Protein AF-A0A6B3W1R7-F1 (afdb_monomer_lite)

Foldseek 3Di:
DDDDDDPDDDDAAADEQCVPPDPVDDDPDDHHYYHPVRCCVVPNDD

Secondary structure (DSSP, 8-state):
------SSPP---EEE-TTSS-TT---SS--EEE-HHHHHHHH---

Structure (mmCIF, N/CA/C/O backbone):
data_AF-A0A6B3W1R7-F1
#
_entry.id   AF-A0A6B3W1R7-F1
#
loop_
_atom_site.group_PDB
_atom_site.id
_atom_site.type_symbol
_atom_site.label_atom_id
_atom_site.label_alt_id
_atom_site.label_comp_id
_atom_site.label_asym_id
_atom_site.label_entity_id
_atom_site.label_seq_id
_atom_site.pdbx_PDB_ins_code
_atom_site.Cartn_x
_atom_site.Cartn_y
_atom_site.Cartn_z
_atom_site.occupancy
_atom_site.B_iso_or_equiv
_atom_site.auth_seq_id
_atom_site.auth_comp_id
_atom_site.auth_asym_id
_atom_site.auth_atom_id
_atom_site.pdbx_PDB_model_num
ATOM 1 N N . MET A 1 1 ? -10.294 10.122 -16.080 1.00 44.38 1 MET A N 1
ATOM 2 C CA . MET A 1 1 ? -8.966 9.492 -16.235 1.00 44.38 1 MET A CA 1
ATOM 3 C C . MET A 1 1 ? -8.035 10.577 -16.742 1.00 44.38 1 MET A C 1
ATOM 5 O O . MET A 1 1 ? -8.321 11.124 -17.798 1.00 44.38 1 MET A O 1
ATOM 9 N N . GLY A 1 2 ? -7.044 10.986 -15.950 1.00 69.75 2 GLY A N 1
ATOM 10 C CA . GLY A 1 2 ? -6.054 11.984 -16.365 1.00 69.75 2 GLY A CA 1
ATOM 11 C C . GLY A 1 2 ? -4.835 11.283 -16.952 1.00 69.75 2 GLY A C 1
ATOM 12 O O . GLY A 1 2 ? -4.384 10.293 -16.381 1.00 69.75 2 GLY A O 1
ATOM 13 N N . LEU A 1 3 ? -4.336 11.765 -18.088 1.00 77.31 3 LEU A N 1
ATOM 14 C CA . LEU A 1 3 ?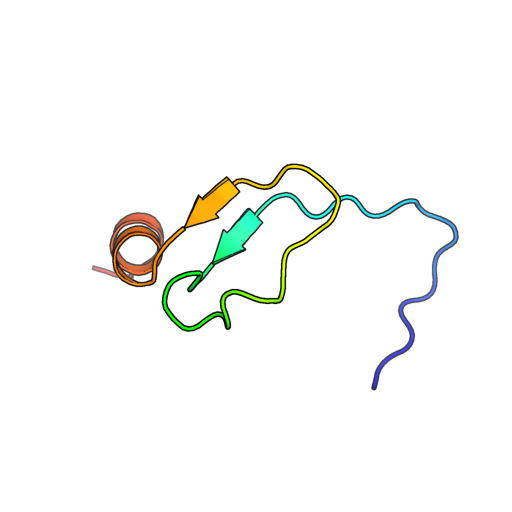 -3.035 11.360 -18.611 1.00 77.31 3 LEU A CA 1
ATOM 15 C C . LEU A 1 3 ? -1.984 12.221 -17.913 1.00 77.31 3 LEU A C 1
ATOM 17 O O . LEU A 1 3 ? -2.056 13.446 -17.966 1.00 77.31 3 LEU A O 1
ATOM 21 N N . ILE A 1 4 ? -1.055 11.578 -17.216 1.00 76.94 4 ILE A N 1
ATOM 22 C CA . ILE A 1 4 ? 0.098 12.252 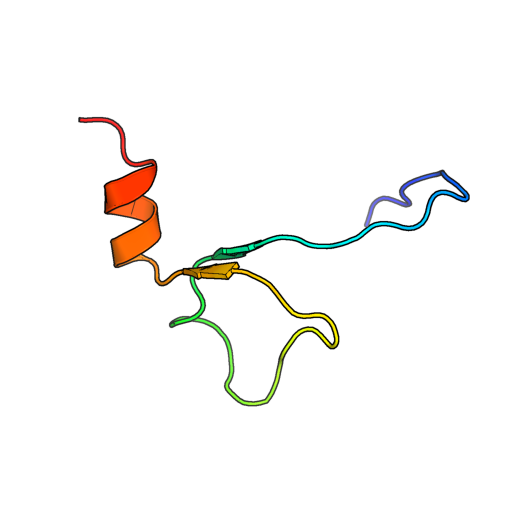-16.626 1.00 76.94 4 ILE A CA 1
ATOM 23 C C . ILE A 1 4 ? 1.149 12.339 -17.736 1.00 76.94 4 ILE A C 1
ATOM 25 O O . ILE A 1 4 ? 1.621 11.309 -18.214 1.00 76.94 4 ILE A O 1
ATOM 29 N N . GLU A 1 5 ? 1.463 13.550 -18.196 1.00 74.94 5 GLU A N 1
ATOM 30 C CA . GLU A 1 5 ? 2.491 13.774 -19.217 1.00 74.94 5 GLU A CA 1
ATOM 31 C C . GLU A 1 5 ? 3.891 13.709 -18.591 1.00 74.94 5 GLU A C 1
ATOM 33 O O . GLU A 1 5 ? 4.192 14.438 -17.645 1.00 74.94 5 GLU A O 1
ATOM 38 N N . GLY A 1 6 ? 4.761 12.851 -19.130 1.00 69.06 6 GLY A N 1
ATOM 39 C CA . GLY A 1 6 ? 6.178 12.814 -18.769 1.00 69.06 6 GLY A CA 1
ATOM 40 C C . GLY A 1 6 ? 6.852 11.480 -19.083 1.00 69.06 6 GLY A C 1
ATOM 41 O O . GLY A 1 6 ? 6.406 10.435 -18.623 1.00 69.06 6 GLY A O 1
ATOM 42 N N . ASP A 1 7 ? 7.970 11.535 -19.808 1.00 73.44 7 ASP A N 1
ATOM 43 C CA . ASP A 1 7 ? 8.883 10.411 -20.105 1.00 73.44 7 ASP A CA 1
ATOM 44 C C . ASP A 1 7 ? 9.825 10.109 -18.913 1.00 73.44 7 ASP A C 1
ATOM 46 O O . ASP A 1 7 ? 11.001 9.780 -19.057 1.00 73.44 7 ASP A O 1
ATOM 50 N N . VAL A 1 8 ? 9.331 10.333 -17.692 1.00 77.56 8 VAL A N 1
ATOM 51 C CA . VAL A 1 8 ? 10.067 10.090 -16.448 1.00 77.56 8 VAL A CA 1
ATOM 52 C C . VAL A 1 8 ? 9.620 8.753 -15.870 1.00 77.56 8 VAL A C 1
ATOM 54 O O . VAL A 1 8 ? 8.418 8.537 -15.743 1.00 77.56 8 VAL A O 1
ATOM 57 N N . PRO A 1 9 ? 10.541 7.847 -15.503 1.00 77.31 9 PRO A N 1
ATOM 58 C CA . PRO A 1 9 ? 10.174 6.615 -14.821 1.00 77.31 9 PRO A CA 1
ATOM 59 C C . PRO A 1 9 ? 9.643 6.945 -13.422 1.00 77.31 9 PRO A C 1
ATOM 61 O O . PRO A 1 9 ? 10.331 7.566 -12.612 1.00 77.31 9 PRO A O 1
ATOM 64 N N . TRP A 1 10 ? 8.410 6.527 -13.142 1.00 81.38 10 TRP A N 1
ATOM 65 C CA . TRP A 1 10 ? 7.783 6.673 -11.831 1.00 81.38 10 TRP A CA 1
ATOM 66 C C . TRP A 1 10 ? 8.028 5.410 -11.016 1.00 81.38 10 TRP A C 1
ATOM 68 O O . TRP A 1 10 ? 7.733 4.306 -11.475 1.00 81.38 10 TRP A O 1
ATOM 78 N N . THR A 1 11 ? 8.513 5.582 -9.790 1.00 84.75 11 THR A N 1
ATOM 79 C CA . THR A 1 11 ? 8.615 4.495 -8.815 1.00 84.75 11 THR A CA 1
ATOM 80 C C . THR A 1 11 ? 7.606 4.749 -7.710 1.00 84.75 11 THR A C 1
ATOM 82 O O . THR A 1 11 ? 7.696 5.750 -7.000 1.00 84.75 11 THR A O 1
ATOM 85 N N . PHE A 1 12 ? 6.643 3.843 -7.559 1.00 88.12 12 PHE A N 1
ATOM 86 C CA . PHE A 1 12 ? 5.745 3.849 -6.409 1.00 88.12 12 PHE A CA 1
ATOM 87 C C . PHE A 1 12 ? 6.538 3.442 -5.169 1.00 88.12 12 PHE A C 1
ATOM 89 O O . PHE A 1 12 ? 7.242 2.440 -5.207 1.00 88.12 12 PHE A O 1
ATOM 96 N N . SER A 1 13 ? 6.454 4.211 -4.086 1.00 91.12 13 SER A N 1
ATOM 97 C CA . SER A 1 13 ? 7.222 3.954 -2.862 1.00 91.12 13 SER A CA 1
ATOM 98 C C . SER A 1 13 ? 6.399 3.304 -1.755 1.00 91.12 13 SER A C 1
ATOM 100 O O . SER A 1 13 ? 6.949 2.554 -0.953 1.00 91.12 13 SER A O 1
ATOM 102 N N . GLU A 1 14 ? 5.094 3.578 -1.691 1.00 92.00 14 GLU A N 1
ATOM 103 C CA . GLU A 1 14 ? 4.235 3.161 -0.580 1.00 92.00 14 GLU A CA 1
ATOM 104 C C . GLU A 1 14 ? 2.853 2.705 -1.086 1.00 92.00 14 GLU A C 1
ATOM 106 O O . GLU A 1 14 ? 2.304 3.279 -2.030 1.00 92.00 14 GLU A O 1
ATOM 111 N N . GLN A 1 15 ? 2.291 1.678 -0.447 1.00 92.25 15 GLN A N 1
ATOM 112 C CA . GLN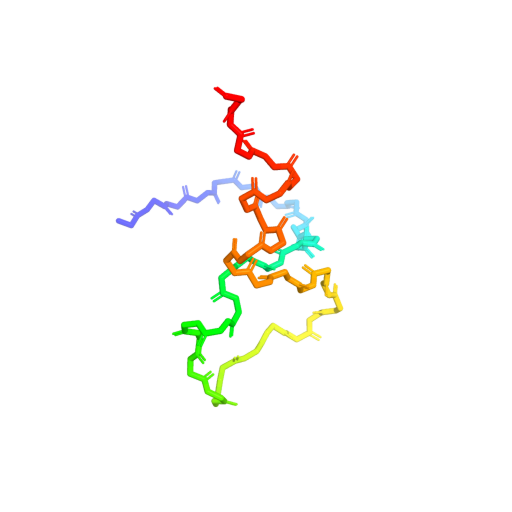 A 1 15 ? 0.899 1.243 -0.573 1.00 92.25 15 GLN A CA 1
ATOM 113 C C . GLN A 1 15 ? 0.234 1.413 0.795 1.00 92.25 15 GLN A C 1
ATOM 115 O O . GLN A 1 15 ? 0.753 0.937 1.799 1.00 92.25 15 GLN A O 1
ATOM 120 N N . ILE A 1 16 ? -0.917 2.075 0.839 1.00 93.56 16 ILE A N 1
ATOM 121 C CA . ILE A 1 16 ? -1.694 2.300 2.064 1.00 93.56 16 ILE A CA 1
ATOM 122 C C . ILE A 1 16 ? -3.027 1.553 1.986 1.00 93.56 16 ILE A C 1
ATOM 124 O O . ILE A 1 16 ? -3.509 1.295 0.883 1.00 93.56 16 ILE A O 1
ATOM 128 N N . PHE A 1 17 ? -3.633 1.242 3.136 1.00 93.06 17 PHE A N 1
ATOM 129 C CA . PHE A 1 17 ? -4.896 0.491 3.228 1.00 93.06 17 PHE A CA 1
ATOM 130 C C . PHE A 1 17 ? -4.798 -0.893 2.563 1.00 93.06 17 PHE A C 1
ATOM 132 O O . PHE A 1 17 ? -5.715 -1.351 1.878 1.00 93.06 17 PHE A O 1
ATOM 139 N N . ILE A 1 18 ? -3.654 -1.567 2.730 1.00 92.31 18 ILE A N 1
ATOM 140 C CA . ILE A 1 18 ? -3.416 -2.882 2.115 1.00 92.31 18 ILE A CA 1
ATOM 141 C C . ILE A 1 18 ? -4.359 -3.982 2.632 1.00 92.31 18 ILE A C 1
ATOM 143 O O . ILE A 1 18 ? -4.483 -5.023 1.996 1.00 92.31 18 ILE A O 1
ATOM 147 N N . ASP A 1 19 ? -5.031 -3.742 3.754 1.00 91.75 19 ASP A N 1
ATOM 148 C CA . ASP A 1 19 ? -6.048 -4.586 4.379 1.00 91.75 19 ASP A CA 1
ATOM 149 C C . ASP A 1 19 ? -7.391 -4.591 3.628 1.00 91.75 19 ASP A C 1
ATOM 151 O O . ASP A 1 19 ? -8.080 -5.608 3.617 1.00 91.75 19 ASP A O 1
ATOM 155 N N . GLU A 1 20 ? -7.722 -3.507 2.925 1.00 91.25 20 GLU A N 1
ATOM 156 C CA . GLU A 1 20 ? -8.899 -3.414 2.044 1.00 91.25 20 GLU A CA 1
ATOM 157 C C . GLU A 1 20 ? -8.588 -3.905 0.614 1.00 91.25 20 GLU A C 1
ATOM 159 O O . GLU A 1 20 ? -9.467 -4.004 -0.250 1.00 91.25 20 GLU A O 1
ATOM 164 N N . LYS A 1 21 ? -7.315 -4.213 0.332 1.00 89.50 21 LYS A N 1
ATOM 165 C CA . LYS A 1 21 ? -6.861 -4.637 -0.991 1.00 89.50 21 LYS A CA 1
ATOM 166 C C . LYS A 1 21 ? -7.220 -6.108 -1.241 1.00 89.50 21 LYS A C 1
ATOM 168 O O . LYS A 1 21 ? -6.933 -6.969 -0.409 1.00 89.50 21 LYS A O 1
ATOM 173 N N . PRO A 1 22 ? -7.755 -6.455 -2.424 1.00 88.94 22 PRO A N 1
ATOM 174 C CA . PRO A 1 22 ? -7.925 -7.850 -2.801 1.00 88.94 22 PRO A CA 1
ATOM 175 C C . PRO A 1 22 ? -6.581 -8.588 -2.872 1.00 88.94 22 PRO A C 1
ATOM 177 O O . PRO A 1 22 ? -5.608 -8.077 -3.426 1.00 88.94 22 PRO A O 1
ATOM 180 N N . SER A 1 23 ? -6.544 -9.834 -2.395 1.00 84.81 23 SER A N 1
ATOM 181 C CA . SER A 1 23 ? -5.318 -10.649 -2.328 1.00 84.81 23 SER A CA 1
ATOM 182 C C . SER A 1 23 ? -4.698 -10.993 -3.687 1.00 84.81 23 SER A C 1
ATOM 184 O O . SER A 1 23 ? -3.568 -11.463 -3.754 1.00 84.81 23 SER A O 1
ATOM 186 N N . TRP A 1 24 ? -5.440 -10.795 -4.775 1.00 86.00 24 TRP A N 1
ATOM 187 C CA . TRP A 1 24 ? -5.017 -11.081 -6.146 1.00 86.00 24 TRP A CA 1
ATOM 188 C C . TRP A 1 24 ? -4.402 -9.869 -6.862 1.00 86.00 24 TRP A C 1
ATOM 190 O O . TRP A 1 24 ? -4.115 -9.954 -8.055 1.00 86.00 24 TRP A O 1
ATOM 200 N N . TYR A 1 25 ? -4.202 -8.745 -6.166 1.00 83.81 25 TYR A N 1
ATOM 201 C CA . TYR A 1 25 ? -3.614 -7.533 -6.730 1.00 83.81 25 TYR A CA 1
ATOM 202 C C . TYR A 1 25 ? -2.415 -7.057 -5.905 1.00 83.81 25 TYR A C 1
ATOM 204 O O . TYR A 1 25 ? -2.539 -6.775 -4.717 1.00 83.81 25 TYR A O 1
ATOM 212 N N . GLU A 1 26 ? -1.251 -6.912 -6.534 1.00 82.75 26 GLU A N 1
ATOM 213 C CA . GLU A 1 26 ? -0.034 -6.392 -5.909 1.00 82.75 26 GLU A CA 1
ATOM 214 C C . GLU A 1 26 ? 0.833 -5.665 -6.937 1.00 82.75 26 GLU A C 1
ATOM 216 O O . GLU A 1 26 ? 0.835 -6.017 -8.118 1.00 82.75 26 GLU A O 1
ATOM 221 N N . PHE A 1 27 ? 1.535 -4.618 -6.499 1.00 86.75 27 PHE A N 1
ATOM 222 C CA . PHE A 1 27 ? 2.507 -3.941 -7.346 1.00 86.75 27 PHE A CA 1
ATOM 223 C C . PHE A 1 27 ? 3.713 -4.841 -7.611 1.00 86.75 27 PHE A C 1
ATOM 225 O O . PHE A 1 27 ? 4.174 -5.568 -6.741 1.00 86.75 27 PHE A O 1
ATOM 232 N N . ALA A 1 28 ? 4.233 -4.774 -8.836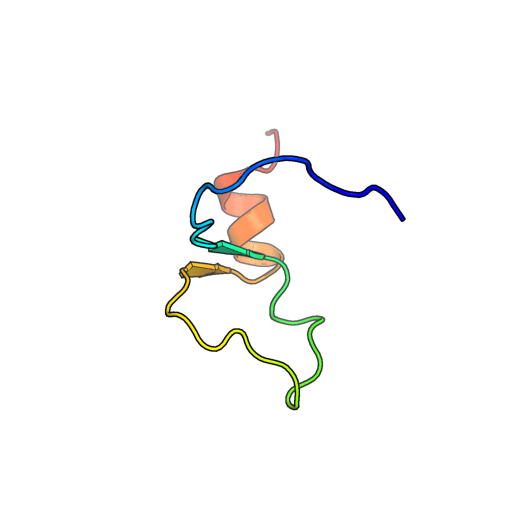 1.00 86.94 28 ALA A N 1
ATOM 233 C CA . ALA A 1 28 ? 5.390 -5.569 -9.240 1.00 86.94 28 ALA A CA 1
ATOM 234 C C . ALA A 1 28 ? 6.707 -5.076 -8.614 1.00 86.94 28 ALA A C 1
ATOM 236 O O . ALA A 1 28 ? 7.681 -5.825 -8.573 1.00 86.94 28 ALA A O 1
ATOM 237 N N . ASN A 1 29 ? 6.756 -3.818 -8.168 1.00 87.88 29 ASN A N 1
ATOM 238 C CA . ASN A 1 29 ? 7.904 -3.254 -7.472 1.00 87.88 29 ASN A CA 1
ATOM 239 C C . ASN A 1 29 ? 7.721 -3.338 -5.953 1.00 87.88 29 ASN A C 1
ATOM 241 O O . ASN A 1 29 ? 6.600 -3.296 -5.452 1.00 87.88 29 ASN A O 1
ATOM 245 N N . GLU A 1 30 ? 8.836 -3.402 -5.226 1.00 88.12 30 GLU A N 1
ATOM 246 C CA . GLU A 1 30 ? 8.824 -3.336 -3.766 1.00 88.12 30 GLU A CA 1
ATOM 247 C C . GLU A 1 30 ? 8.316 -1.964 -3.304 1.00 88.12 30 GLU A C 1
ATOM 249 O O . GLU A 1 30 ? 8.759 -0.924 -3.805 1.00 88.12 30 GLU A O 1
ATOM 254 N N . THR A 1 31 ? 7.374 -1.970 -2.362 1.00 91.88 31 THR A N 1
ATOM 255 C CA . THR A 1 31 ? 6.791 -0.771 -1.753 1.00 91.88 31 THR A CA 1
ATOM 256 C C . THR A 1 31 ? 6.581 -0.982 -0.264 1.00 91.88 31 THR A C 1
ATOM 258 O O . THR A 1 31 ? 6.270 -2.087 0.175 1.00 91.88 31 THR A O 1
ATOM 261 N N . ASN A 1 32 ? 6.657 0.099 0.505 1.00 93.00 32 ASN A N 1
ATOM 262 C CA . ASN A 1 32 ? 6.260 0.096 1.905 1.00 93.00 32 ASN A CA 1
ATOM 263 C C . ASN A 1 32 ? 4.738 -0.094 2.018 1.00 93.00 32 ASN A C 1
ATOM 265 O O . ASN A 1 32 ? 3.975 0.787 1.623 1.00 93.00 32 ASN A O 1
ATOM 269 N N .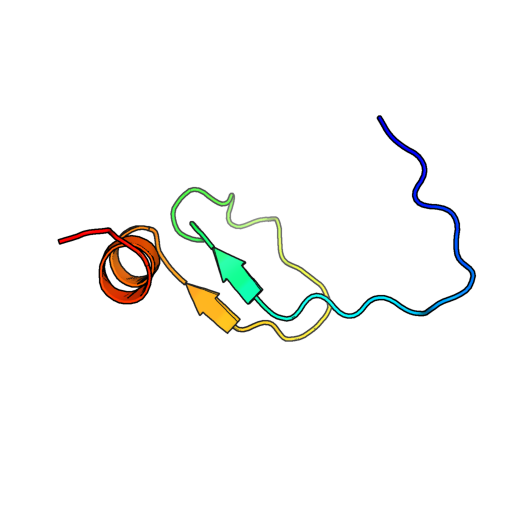 ASN A 1 33 ? 4.306 -1.240 2.533 1.00 92.88 33 ASN A N 1
ATOM 270 C CA . ASN A 1 33 ? 2.898 -1.586 2.683 1.00 92.88 33 ASN A CA 1
ATOM 271 C C . ASN A 1 33 ? 2.420 -1.204 4.087 1.00 92.88 33 ASN A C 1
ATOM 273 O O . ASN A 1 33 ? 3.001 -1.652 5.069 1.00 92.88 33 ASN A O 1
ATOM 277 N N . MET A 1 34 ? 1.355 -0.411 4.171 1.00 94.50 34 MET A N 1
ATOM 278 C CA . MET A 1 34 ? 0.767 0.051 5.426 1.00 94.50 34 MET A CA 1
ATOM 279 C C . MET A 1 34 ? -0.730 -0.269 5.463 1.00 94.50 34 MET A C 1
ATOM 281 O O . MET A 1 34 ? -1.466 -0.034 4.499 1.00 94.50 34 MET A O 1
ATOM 285 N N . THR A 1 35 ? -1.187 -0.803 6.586 1.00 94.88 35 THR A N 1
ATOM 286 C CA . THR A 1 35 ? -2.604 -1.001 6.915 1.00 94.88 35 THR A CA 1
ATOM 287 C C . THR A 1 35 ? -3.274 0.324 7.260 1.00 94.88 35 THR A C 1
ATOM 289 O O . THR A 1 35 ? -2.601 1.307 7.576 1.00 94.88 35 THR A O 1
ATOM 292 N N . ALA A 1 36 ? -4.607 0.362 7.255 1.00 92.38 36 ALA A N 1
ATOM 293 C CA . ALA A 1 36 ? -5.347 1.535 7.714 1.00 92.38 36 ALA A CA 1
ATOM 294 C C . ALA A 1 36 ? -4.885 2.007 9.110 1.00 92.38 36 ALA A C 1
ATOM 296 O O . ALA A 1 36 ? -4.652 3.197 9.307 1.00 92.38 36 ALA A O 1
ATOM 297 N N . ALA A 1 37 ? -4.675 1.082 10.055 1.00 93.69 37 ALA A N 1
ATOM 298 C CA . ALA A 1 37 ? -4.220 1.407 11.408 1.00 93.69 37 ALA A CA 1
ATOM 299 C C . ALA A 1 37 ? -2.852 2.114 11.420 1.00 93.69 37 ALA A C 1
ATOM 301 O O . ALA A 1 37 ? -2.708 3.158 12.053 1.00 93.69 37 ALA A O 1
ATOM 302 N N . GLU A 1 38 ? -1.874 1.593 10.675 1.00 93.12 38 GLU A N 1
ATOM 303 C CA . GLU A 1 38 ? -0.535 2.192 10.565 1.00 93.12 38 GLU A CA 1
ATOM 304 C C . GLU A 1 38 ? -0.576 3.568 9.890 1.00 93.12 38 GLU A C 1
ATOM 306 O O . GLU A 1 38 ? 0.166 4.476 10.264 1.00 93.12 38 GLU A O 1
ATOM 311 N N . VAL A 1 39 ? -1.472 3.753 8.918 1.00 92.81 39 VAL A N 1
ATOM 312 C CA . VAL A 1 39 ? -1.665 5.043 8.246 1.00 92.81 39 VAL A CA 1
ATOM 313 C C . VAL A 1 39 ? -2.249 6.074 9.206 1.00 92.81 39 VAL A C 1
ATOM 315 O O . VAL A 1 39 ? -1.750 7.197 9.264 1.00 92.81 39 VAL A O 1
ATOM 318 N N . PHE A 1 40 ? -3.279 5.710 9.973 1.00 92.25 40 PHE A N 1
ATOM 319 C CA . PHE A 1 40 ? -3.874 6.616 10.955 1.00 92.25 40 PHE A CA 1
ATOM 320 C C . PHE A 1 40 ? -2.915 6.935 12.105 1.00 92.25 40 PHE A C 1
ATOM 322 O O . PHE A 1 40 ? -2.899 8.071 12.560 1.00 92.25 40 PHE A O 1
ATOM 329 N N . GLU A 1 41 ? -2.072 5.995 12.534 1.00 93.38 41 GLU A N 1
ATOM 330 C CA . GLU A 1 41 ? -1.040 6.275 13.540 1.00 93.38 41 GLU A CA 1
ATOM 331 C C . GLU A 1 41 ? 0.042 7.231 13.007 1.00 93.38 41 GLU A C 1
ATOM 333 O O . GLU A 1 41 ? 0.477 8.140 13.713 1.00 93.38 41 GLU A O 1
ATOM 338 N N . LYS A 1 42 ? 0.467 7.054 11.749 1.00 89.06 42 LYS A N 1
ATOM 339 C CA . LYS A 1 42 ? 1.555 7.835 11.141 1.00 89.06 42 LYS A CA 1
ATOM 340 C C . LYS A 1 42 ? 1.119 9.216 10.638 1.00 89.06 42 LYS A C 1
ATOM 342 O O . LYS A 1 42 ? 1.940 10.133 10.631 1.00 89.06 42 LYS A O 1
ATOM 347 N N . TYR A 1 43 ? -0.129 9.361 10.189 1.00 90.75 43 TYR A N 1
ATOM 348 C CA . TYR A 1 43 ? -0.624 10.567 9.507 1.00 90.75 43 TYR A CA 1
ATOM 349 C C . TYR A 1 43 ? -1.944 11.122 10.055 1.00 90.75 43 TYR A C 1
ATOM 351 O O . TYR A 1 43 ? -2.370 12.184 9.600 1.00 90.75 43 TYR A O 1
ATOM 359 N N . GLY A 1 44 ? -2.615 10.431 10.979 1.00 86.19 44 GLY A N 1
ATOM 360 C CA . GLY A 1 44 ? -3.813 10.960 11.625 1.00 86.19 44 GLY A CA 1
ATOM 361 C C . GLY A 1 44 ? -3.481 12.227 12.409 1.00 86.19 44 GLY A C 1
ATOM 362 O O . GLY A 1 44 ? -2.506 12.262 13.159 1.00 86.19 44 GLY A O 1
ATOM 363 N N . GLU A 1 45 ? -4.269 13.284 12.210 1.00 74.50 45 GLU A N 1
ATOM 364 C CA . GLU A 1 45 ? -4.215 14.457 13.086 1.00 74.50 45 GLU A CA 1
ATOM 365 C C . GLU A 1 45 ? -4.590 14.054 14.529 1.00 74.50 45 GLU A C 1
ATOM 367 O O . GLU A 1 45 ? -5.405 13.142 14.703 1.00 74.50 45 GLU A O 1
ATOM 372 N N . PRO A 1 46 ? -3.983 14.691 15.551 1.00 66.31 46 PRO A N 1
ATOM 373 C CA . PRO A 1 46 ? -4.239 14.385 16.960 1.00 66.31 46 PRO A CA 1
ATOM 374 C C . PRO A 1 46 ? -5.678 14.673 17.413 1.00 66.31 46 PRO A C 1
ATOM 376 O O . PRO A 1 46 ? -6.320 15.595 16.858 1.00 66.31 46 PRO A O 1
#

pLDDT: mean 85.42, std 9.74, range [44.3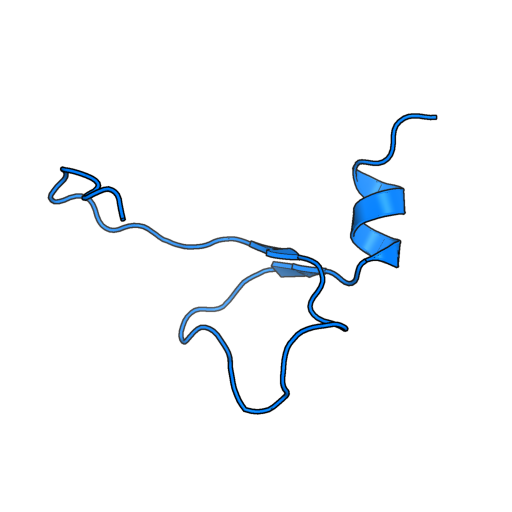8, 94.88]

Radius of gyration: 13.58 Å; chains: 1; bounding box: 19×26×37 Å

Sequence (46 aa):
MGLIEGDVPWTFSEQIFIDEKPSWYEFANETNNMTAAEVFEKYGEP